Protein 9I63 (pdb70)

GO terms:
  GO:0097110 scaffold protein binding (F, IPI)
  GO:0010506 regulation of autophagy (P, TAS)
  GO:0002020 protease binding (F, IPI)
  GO:0005764 lysosome (C, IDA)
  GO:0005770 late endosome (C, IDA)
  GO:0007041 lysosomal transport (P, IDA)
  GO:0007041 lysosomal transport (P, IMP)
  GO:0005515 protein binding (F, IPI)
  GO:0010467 gene expression (P, IDA)
  GO:0010467 gene expression (P, IMP)
  GO:0035577 azurophil granule membrane (C, TAS)
  GO:0043202 lysosomal lumen (C, TAS)
  GO:0005576 extracellular region (C, TAS)
  GO:0005765 lysosomal membrane (C, TAS)
  GO:0005886 plasma membrane (C, TAS)
  GO:0005576 extracellular region (C, HDA)
  GO:0005543 phospholipid binding (F, IDA)
  GO:0005576 extracellular region (C, IDA)
  GO:0042803 protein homodimerization activity (F, IDA)
  GO:1905572 ganglioside GM1 transport to membrane (P, IDA)

Structure (mmCIF, N/CA/C/O backbone):
data_9I63
#
_entry.id   9I63
#
_cell.length_a   40.440
_cell.length_b   65.680
_cell.length_c   42.470
_cell.angle_alpha   90.000
_cell.angle_beta   114.498
_cell.angle_gamma   90.000
#
_symmetry.space_group_name_H-M   'P 1 21 1'
#
loop_
_entity.id
_entity.type
_entity.pdbx_description
1 polymer Prosaposin
2 non-polymer 'SULFATE ION'
3 water water
#
loop_
_atom_site.group_PDB
_atom_site.id
_atom_site.type_symbol
_atom_site.label_atom_id
_atom_site.label_alt_id
_atom_site.label_comp_id
_atom_site.label_asym_id
_atom_site.label_entity_id
_atom_site.label_seq_id
_atom_site.pdbx_PDB_ins_code
_atom_site.Cartn_x
_atom_site.Cartn_y
_atom_site.Cartn_z
_atom_site.occupancy
_atom_site.B_iso_or_equiv
_atom_site.auth_seq_id
_atom_site.auth_comp_id
_atom_site.auth_asym_id
_atom_site.auth_atom_id
_atom_site.pdbx_PDB_model_num
ATOM 1 N N . GLY A 1 2 ? 19.522 -5.495 -39.054 1.000 30.281 406 GLY A N 1
ATOM 2 C CA . GLY A 1 2 ? 18.770 -5.038 -37.860 1.000 27.208 406 GLY A CA 1
ATOM 3 C C . GLY A 1 2 ? 19.443 -5.403 -36.529 1.000 24.362 406 GLY A C 1
ATOM 4 O O . GLY A 1 2 ? 18.853 -5.187 -35.450 1.000 24.067 406 GLY A O 1
ATOM 5 N N . GLY A 1 3 ? 20.689 -5.928 -36.594 1.000 22.403 407 GLY A N 1
ATOM 6 C CA . GLY A 1 3 ? 21.356 -6.421 -35.418 1.000 18.657 407 GLY A CA 1
ATOM 7 C C . GLY A 1 3 ? 21.647 -5.314 -34.397 1.000 17.861 407 GLY A C 1
ATOM 8 O O . GLY A 1 3 ? 21.728 -5.611 -33.202 1.000 17.998 407 GLY A O 1
ATOM 9 N N . PHE A 1 4 ? 21.734 -4.057 -34.852 1.000 15.850 408 PHE A N 1
ATOM 10 C CA . PHE A 1 4 ? 22.050 -2.947 -33.975 1.000 15.098 408 PHE A CA 1
ATOM 11 C C . PHE A 1 4 ? 20.815 -2.141 -33.567 1.000 15.853 408 PHE A C 1
ATOM 12 O O . PHE A 1 4 ? 20.886 -1.118 -32.907 1.000 16.585 408 PHE A O 1
ATOM 20 N N . CYS A 1 5 ? 19.602 -2.590 -33.958 1.000 16.187 409 CYS A N 1
ATOM 21 C CA . CYS A 1 5 ? 18.442 -1.766 -33.661 1.000 17.807 409 CYS A CA 1
ATOM 22 C C . CYS A 1 5 ? 18.247 -1.391 -32.186 1.000 19.174 409 CYS A C 1
ATOM 23 O O . CYS A 1 5 ? 18.076 -0.220 -31.856 1.000 18.714 409 CYS A O 1
ATOM 26 N N . GLU A 1 6 ? 18.229 -2.379 -31.289 1.000 18.444 410 GLU A N 1
ATOM 27 C CA A GLU A 1 6 ? 17.949 -2.114 -29.894 0.500 17.684 410 GLU A CA 1
ATOM 28 C CA B GLU A 1 6 ? 17.956 -2.118 -29.891 0.500 17.530 410 GLU A CA 1
ATOM 29 C C . GLU A 1 6 ? 19.053 -1.262 -29.266 1.000 15.900 410 GLU A C 1
ATOM 30 O O . GLU A 1 6 ? 18.752 -0.352 -28.503 1.000 15.734 410 GLU A O 1
ATOM 41 N N . VAL A 1 7 ? 20.330 -1.594 -29.540 1.000 14.564 411 VAL A N 1
ATOM 42 C CA . VAL A 1 7 ? 21.391 -0.774 -28.982 1.000 13.996 411 VAL A CA 1
ATOM 43 C C . VAL A 1 7 ? 21.340 0.662 -29.518 1.000 13.413 411 VAL A C 1
ATOM 44 O O . VAL A 1 7 ? 21.623 1.620 -28.777 1.000 13.437 411 VAL A O 1
ATOM 48 N N . CYS A 1 8 ? 21.030 0.837 -30.799 1.000 13.246 412 CYS A N 1
ATOM 49 C CA . CYS A 1 8 ? 20.893 2.180 -31.341 1.000 13.509 412 CYS A CA 1
ATOM 50 C C . CYS A 1 8 ? 19.855 2.976 -30.542 1.000 13.428 412 CYS A C 1
ATOM 51 O O . CYS A 1 8 ? 20.055 4.111 -30.140 1.000 14.343 412 CYS A O 1
ATOM 54 N N . LYS A 1 9 ? 18.660 2.395 -30.343 1.000 14.423 413 LYS A N 1
ATOM 55 C CA . LYS A 1 9 ? 17.644 3.137 -29.625 1.000 14.734 413 LYS A CA 1
ATOM 56 C C . LYS A 1 9 ? 18.027 3.462 -28.179 1.000 14.275 413 LYS A C 1
ATOM 57 O O . LYS A 1 9 ? 17.708 4.535 -27.689 1.000 15.645 413 LYS A O 1
ATOM 63 N N . LYS A 1 10 ? 18.751 2.557 -27.506 1.000 13.977 414 LYS A N 1
ATOM 64 C CA . LYS A 1 10 ? 19.206 2.843 -26.156 1.000 13.969 414 LYS A CA 1
ATOM 65 C C . LYS A 1 10 ? 20.207 3.991 -26.162 1.000 13.139 414 LYS A C 1
ATOM 66 O O . LYS A 1 10 ? 20.159 4.881 -25.316 1.000 13.771 414 LYS A O 1
ATOM 72 N N . LEU A 1 11 ? 21.165 3.956 -27.081 1.000 12.840 415 LEU A N 1
ATOM 73 C CA . LEU A 1 11 ? 22.209 4.983 -27.094 1.000 13.123 415 LEU A CA 1
ATOM 74 C C . LEU A 1 11 ? 21.593 6.339 -27.477 1.000 13.433 415 LEU A C 1
ATOM 75 O O . LEU A 1 11 ? 21.882 7.364 -26.848 1.000 14.524 415 LEU A O 1
ATOM 80 N N . VAL A 1 12 ? 20.706 6.363 -28.498 1.000 13.313 416 VAL A N 1
ATOM 81 C CA . VAL A 1 12 ? 20.155 7.655 -28.890 1.000 14.130 416 VAL A CA 1
ATOM 82 C C . VAL A 1 12 ? 19.243 8.163 -27.778 1.000 13.899 416 VAL A C 1
ATOM 83 O O . VAL A 1 12 ? 19.166 9.374 -27.517 1.000 13.879 416 VAL A O 1
ATOM 87 N N . GLY A 1 13 ? 18.582 7.236 -27.073 1.000 14.593 417 GLY A N 1
ATOM 88 C CA . GLY A 1 13 ? 17.751 7.571 -25.917 1.000 14.959 417 GLY A CA 1
ATOM 89 C C . GLY A 1 13 ? 18.561 8.235 -24.798 1.000 14.870 417 GLY A C 1
ATOM 90 O O . GLY A 1 13 ? 18.141 9.227 -24.189 1.000 17.022 417 GLY A O 1
ATOM 91 N N . TYR A 1 14 ? 19.769 7.715 -24.594 1.000 14.360 418 TYR A N 1
ATOM 92 C CA . TYR A 1 14 ? 20.695 8.285 -23.628 1.000 15.106 418 TYR A CA 1
ATOM 93 C C . TYR A 1 14 ? 21.056 9.729 -24.022 1.000 15.579 418 TYR A C 1
ATOM 94 O O . TYR A 1 14 ? 20.991 10.634 -23.194 1.000 17.111 418 TYR A O 1
ATOM 103 N N . LEU A 1 15 ? 21.348 9.967 -25.297 1.000 15.643 419 LEU A N 1
ATOM 104 C CA . LEU A 1 15 ? 21.697 11.300 -25.760 1.000 16.260 419 LEU A CA 1
ATOM 105 C C . LEU A 1 15 ? 20.490 12.236 -25.678 1.000 15.527 419 LEU A C 1
ATOM 106 O O . LEU A 1 15 ? 20.613 13.373 -25.251 1.000 16.537 419 LEU A O 1
ATOM 111 N N . ASP A 1 16 ? 19.325 11.772 -26.132 1.000 16.591 420 ASP A N 1
ATOM 112 C CA . ASP A 1 16 ? 18.099 12.570 -26.088 1.000 17.343 420 ASP A CA 1
ATOM 113 C C . ASP A 1 16 ? 17.836 13.105 -24.677 1.000 17.074 420 ASP A C 1
ATOM 114 O O . ASP A 1 16 ? 17.501 14.274 -24.503 1.000 18.235 420 ASP A O 1
ATOM 119 N N . ARG A 1 17 ? 18.006 12.251 -23.665 1.000 17.236 421 ARG A N 1
ATOM 120 C CA . ARG A 1 17 ? 17.699 12.573 -22.286 1.000 18.554 421 ARG A CA 1
ATOM 121 C C . ARG A 1 17 ? 18.786 13.430 -21.641 1.000 18.726 421 ARG A C 1
ATOM 122 O O . ARG A 1 17 ? 18.476 14.300 -20.839 1.000 21.811 421 ARG A O 1
ATOM 130 N N . ASN A 1 18 ? 20.066 13.192 -21.961 1.000 19.543 422 ASN A N 1
ATOM 131 C CA . ASN A 1 18 ? 21.154 13.639 -21.097 1.000 19.862 422 ASN A CA 1
ATOM 132 C C . ASN A 1 18 ? 21.956 14.790 -21.694 1.000 20.961 422 ASN A C 1
ATOM 133 O O . ASN A 1 18 ? 22.706 15.422 -20.958 1.000 21.569 422 ASN A O 1
ATOM 138 N N . LEU A 1 19 ? 21.789 15.053 -22.998 1.000 20.509 423 LEU A N 1
ATOM 139 C CA . LEU A 1 19 ? 22.470 16.126 -23.689 1.000 23.181 423 LEU A CA 1
ATOM 140 C C . LEU A 1 19 ? 21.493 17.263 -23.968 1.000 25.495 423 LEU A C 1
ATOM 141 O O . LEU A 1 19 ? 20.337 17.044 -24.291 1.000 25.754 423 LEU A O 1
ATOM 146 N N . GLU A 1 20 ? 21.958 18.503 -23.808 1.000 31.107 424 GLU A N 1
ATOM 147 C CA . GLU A 1 20 ? 21.120 19.655 -24.140 1.000 32.542 424 GLU A CA 1
ATOM 148 C C . GLU A 1 20 ? 20.823 19.681 -25.640 1.000 32.713 424 GLU A C 1
ATOM 149 O O . GLU A 1 20 ? 21.644 19.249 -26.434 1.000 32.989 424 GLU A O 1
ATOM 155 N N . LYS A 1 21 ? 19.674 20.245 -26.032 1.000 37.348 425 LYS A N 1
ATOM 156 C CA . LYS A 1 21 ? 19.154 20.088 -27.391 1.000 37.914 425 LYS A CA 1
ATOM 157 C C . LYS A 1 21 ? 19.858 20.930 -28.476 1.000 38.584 425 LYS A C 1
ATOM 158 O O . LYS A 1 21 ? 19.735 20.621 -29.668 1.000 47.830 425 LYS A O 1
ATOM 160 N N . ASN A 1 22 ? 20.546 22.018 -28.138 1.000 33.372 426 ASN A N 1
ATOM 161 C CA . ASN A 1 22 ? 21.114 22.842 -29.212 1.000 36.574 426 ASN A CA 1
ATOM 162 C C . ASN A 1 22 ? 22.579 22.478 -29.433 1.000 29.352 426 ASN A C 1
ATOM 163 O O . ASN A 1 22 ? 23.395 23.322 -29.815 1.000 32.907 426 ASN A O 1
ATOM 165 N N . SER A 1 23 ? 22.922 21.214 -29.183 1.000 23.501 427 SER A N 1
ATOM 166 C CA . SER A 1 23 ? 24.326 20.875 -29.058 1.000 22.192 427 SER A CA 1
ATOM 167 C C . SER A 1 23 ? 25.007 20.925 -30.432 1.000 19.977 427 SER A C 1
ATOM 168 O O . SER A 1 23 ? 24.363 20.643 -31.449 1.000 19.604 427 SER A O 1
ATOM 171 N N . THR A 1 24 ? 26.316 21.278 -30.453 1.000 20.076 428 THR A N 1
ATOM 172 C CA . THR A 1 24 ? 27.081 21.303 -31.692 1.000 18.496 428 THR A CA 1
ATOM 173 C C . THR A 1 24 ? 27.438 19.878 -32.110 1.000 17.967 428 THR A C 1
ATOM 174 O O . THR A 1 24 ? 27.416 18.972 -31.274 1.000 17.864 428 THR A O 1
ATOM 178 N N . LYS A 1 25 ? 27.867 19.715 -33.380 1.000 19.099 429 LYS A N 1
ATOM 179 C CA . LYS A 1 25 ? 28.408 18.439 -33.846 1.000 18.450 429 LYS A CA 1
ATOM 180 C C . LYS A 1 25 ? 29.574 17.968 -32.960 1.000 17.037 429 LYS A C 1
ATOM 181 O O . LYS A 1 25 ? 29.621 16.792 -32.579 1.000 16.753 429 LYS A O 1
ATOM 187 N N . GLN A 1 26 ? 30.502 18.872 -32.594 1.000 18.256 430 GLN A N 1
ATOM 188 C CA . GLN A 1 26 ? 31.604 18.516 -31.723 1.000 19.255 430 GLN A CA 1
ATOM 189 C C . GLN A 1 26 ? 31.102 18.020 -30.363 1.000 17.344 430 GLN A C 1
ATOM 190 O O . GLN A 1 26 ? 31.602 17.001 -29.866 1.000 18.397 430 GLN A O 1
ATOM 196 N N . GLU A 1 27 ? 30.100 18.682 -29.778 1.000 16.270 431 GLU A N 1
ATOM 197 C CA . GLU A 1 27 ? 29.564 18.247 -28.494 1.000 16.518 431 GLU A CA 1
ATOM 198 C C . GLU A 1 27 ? 28.838 16.895 -28.587 1.000 14.756 431 GLU A C 1
ATOM 199 O O . GLU A 1 27 ? 28.919 16.035 -27.699 1.000 15.415 431 GLU A O 1
ATOM 205 N N . ILE A 1 28 ? 28.135 16.670 -29.696 1.000 14.311 432 ILE A N 1
ATOM 206 C CA . ILE A 1 28 ? 27.486 15.389 -29.935 1.000 14.850 432 ILE A CA 1
ATOM 207 C C . ILE A 1 28 ? 28.513 14.268 -30.088 1.000 13.984 432 ILE A C 1
ATOM 208 O O . ILE A 1 28 ? 28.346 13.170 -29.553 1.000 14.606 432 ILE A O 1
ATOM 213 N N . LEU A 1 29 ? 29.604 14.564 -30.792 1.000 14.218 433 LEU A N 1
ATOM 214 C CA . LEU A 1 29 ? 30.657 13.574 -30.996 1.000 14.110 433 LEU A CA 1
ATOM 215 C C . LEU A 1 29 ? 31.230 13.148 -29.642 1.000 14.230 433 LEU A C 1
ATOM 216 O O . LEU A 1 29 ? 31.349 11.967 -29.355 1.000 15.028 433 LEU A O 1
ATOM 221 N N . ALA A 1 30 ? 31.549 14.136 -28.796 1.000 14.387 434 ALA A N 1
ATOM 222 C CA . ALA A 1 30 ? 32.126 13.862 -27.486 1.000 15.274 434 ALA A CA 1
ATOM 223 C C . ALA A 1 30 ? 31.187 13.019 -26.636 1.000 15.198 434 ALA A C 1
ATOM 224 O O . ALA A 1 30 ? 31.598 12.068 -25.999 1.000 16.064 434 ALA A O 1
ATOM 226 N N . ALA A 1 31 ? 29.874 13.330 -26.718 1.000 14.879 435 ALA A N 1
ATOM 227 C CA . ALA A 1 31 ? 28.884 12.597 -25.955 1.000 15.135 435 ALA A CA 1
ATOM 228 C C . ALA A 1 31 ? 28.693 11.172 -26.484 1.000 14.738 435 ALA A C 1
ATOM 229 O O . ALA A 1 31 ? 28.538 10.233 -25.703 1.000 14.936 435 ALA A O 1
ATOM 231 N N A LEU A 1 32 ? 28.673 11.026 -27.814 0.500 14.988 436 LEU A N 1
ATOM 232 N N B LEU A 1 32 ? 28.713 11.030 -27.812 0.500 15.104 436 LEU A N 1
ATOM 233 C CA A LEU A 1 32 ? 28.568 9.723 -28.457 0.500 15.322 436 LEU A CA 1
ATOM 234 C CA B LEU A 1 32 ? 28.569 9.740 -28.469 0.500 15.629 436 LEU A CA 1
ATOM 235 C C A LEU A 1 32 ? 29.684 8.806 -27.968 0.500 15.252 436 LEU A C 1
ATOM 236 C C B LEU A 1 32 ? 29.691 8.801 -28.021 0.500 15.465 436 LEU A C 1
ATOM 237 O O A LEU A 1 32 ? 29.450 7.660 -27.629 0.500 15.852 436 LEU A O 1
ATOM 238 O O B LEU A 1 32 ? 29.464 7.651 -27.687 0.500 16.115 436 LEU A O 1
ATOM 247 N N . GLU A 1 33 ? 30.912 9.320 -27.961 1.000 15.303 437 GLU A N 1
ATOM 248 C CA . GLU A 1 33 ? 32.061 8.498 -27.606 1.000 15.946 437 GLU A CA 1
ATOM 249 C C . GLU A 1 33 ? 32.205 8.234 -26.109 1.000 16.054 437 GLU A C 1
ATOM 250 O O . GLU A 1 33 ? 33.057 7.448 -25.752 1.000 17.205 437 GLU A O 1
ATOM 256 N N . LYS A 1 34 ? 31.358 8.786 -25.246 1.000 16.087 438 LYS A N 1
ATOM 257 C CA . LYS A 1 34 ? 31.273 8.382 -23.855 1.000 17.149 438 LYS A CA 1
ATOM 258 C C . LYS A 1 34 ? 29.971 7.648 -23.520 1.000 16.172 438 LYS A C 1
ATOM 259 O O . LYS A 1 34 ? 29.848 7.077 -22.437 1.000 17.559 438 LYS A O 1
ATOM 265 N N . GLY A 1 35 ? 28.979 7.689 -24.428 1.000 14.952 439 GLY A N 1
ATOM 266 C CA . GLY A 1 35 ? 27.639 7.208 -24.119 1.000 14.675 439 GLY A CA 1
ATOM 267 C C . GLY A 1 35 ? 27.537 5.697 -23.842 1.000 14.779 439 GLY A C 1
ATOM 268 O O . GLY A 1 35 ? 26.731 5.272 -23.013 1.000 15.955 439 GLY A O 1
ATOM 269 N N . CYS A 1 36 ? 28.336 4.895 -24.542 1.000 14.787 440 CYS A N 1
ATOM 270 C CA . CYS A 1 36 ? 28.272 3.441 -24.432 1.000 14.816 440 CYS A CA 1
ATOM 271 C C . CYS A 1 36 ? 28.493 2.972 -22.996 1.000 15.122 440 CYS A C 1
ATOM 272 O O . CYS A 1 36 ? 27.888 1.997 -22.554 1.000 15.304 440 CYS A O 1
ATOM 275 N N . SER A 1 37 ? 29.278 3.729 -22.235 1.000 15.732 441 SER A N 1
ATOM 276 C CA . SER A 1 37 ? 29.655 3.341 -20.895 1.000 16.995 441 SER A CA 1
ATOM 277 C C . SER A 1 37 ? 28.461 3.450 -19.952 1.000 17.690 441 SER A C 1
ATOM 278 O O . SER A 1 37 ? 28.502 2.834 -18.893 1.000 22.169 441 SER A O 1
ATOM 281 N N . PHE A 1 38 ? 27.385 4.175 -20.353 1.000 15.815 442 PHE A N 1
ATOM 282 C CA . PHE A 1 38 ? 26.207 4.352 -19.516 1.000 17.386 442 PHE A CA 1
ATOM 283 C C . PHE A 1 38 ? 25.090 3.386 -19.874 1.000 17.302 442 PHE A C 1
ATOM 284 O O . PHE A 1 38 ? 24.020 3.420 -19.246 1.000 21.864 442 PHE A O 1
ATOM 292 N N . LEU A 1 39 ? 25.257 2.577 -20.924 1.000 16.335 443 LEU A N 1
ATOM 293 C CA . LEU A 1 39 ? 24.237 1.580 -21.231 1.000 16.110 443 LEU A CA 1
ATOM 294 C C . LEU A 1 39 ? 24.409 0.408 -20.263 1.000 16.422 443 LEU A C 1
ATOM 295 O O . LEU A 1 39 ? 25.472 0.220 -19.657 1.000 17.311 443 LEU A O 1
ATOM 300 N N . PRO A 1 40 ? 23.390 -0.464 -20.091 1.000 18.673 444 PRO A N 1
ATOM 301 C CA . PRO A 1 40 ? 23.596 -1.692 -19.327 1.000 19.778 444 PRO A CA 1
ATOM 302 C C . PRO A 1 40 ? 24.811 -2.456 -19.846 1.000 18.145 444 PRO A C 1
ATOM 303 O O . PRO A 1 40 ? 25.040 -2.522 -21.059 1.000 17.588 444 PRO A O 1
ATOM 307 N N . ASP A 1 41 ? 25.573 -3.043 -18.913 1.000 19.189 445 ASP A N 1
ATOM 308 C CA . ASP A 1 41 ? 26.803 -3.760 -19.218 1.000 20.891 445 ASP A CA 1
ATOM 309 C C . ASP A 1 41 ? 26.680 -4.724 -20.402 1.000 18.208 445 ASP A C 1
ATOM 310 O O . ASP A 1 41 ? 27.548 -4.719 -21.274 1.000 18.129 445 ASP A O 1
ATOM 315 N N . PRO A 1 42 ? 25.604 -5.537 -20.534 1.000 17.770 446 PRO A N 1
ATOM 316 C CA . PRO A 1 42 ? 25.500 -6.459 -21.662 1.000 17.389 446 PRO A CA 1
ATOM 317 C C . PRO A 1 42 ? 25.591 -5.830 -23.052 1.000 15.994 446 PRO A C 1
ATOM 318 O O . PRO A 1 42 ? 25.929 -6.523 -24.009 1.000 16.851 446 PRO A O 1
ATOM 322 N N . TYR A 1 43 ? 25.322 -4.522 -23.165 1.000 15.737 447 TYR A N 1
ATOM 323 C CA . TYR A 1 43 ? 25.379 -3.816 -24.434 1.000 15.537 447 TYR A CA 1
ATOM 324 C C . TYR A 1 43 ? 26.702 -3.101 -24.724 1.000 14.066 447 TYR A C 1
ATOM 325 O O . TYR A 1 43 ? 26.841 -2.548 -25.795 1.000 14.026 447 TYR A O 1
ATOM 334 N N . GLN A 1 44 ? 27.685 -3.083 -23.822 1.000 15.336 448 GLN A N 1
ATOM 335 C CA A GLN A 1 44 ? 28.802 -2.161 -23.948 0.600 15.869 448 GLN A CA 1
ATOM 336 C CA B GLN A 1 44 ? 28.835 -2.189 -23.924 0.400 16.220 448 GLN A CA 1
ATOM 337 C C . GLN A 1 44 ? 29.604 -2.363 -25.232 1.000 14.039 448 GLN A C 1
ATOM 338 O O . GLN A 1 44 ? 29.793 -1.425 -26.008 1.000 14.269 448 GLN A O 1
ATOM 349 N N . LYS A 1 45 ? 30.066 -3.588 -25.470 1.000 13.606 449 LYS A N 1
ATOM 350 C CA . LYS A 1 45 ? 30.871 -3.845 -26.637 1.000 13.693 449 LYS A CA 1
ATOM 351 C C . LYS A 1 45 ? 30.073 -3.701 -27.925 1.000 12.611 449 LYS A C 1
ATOM 352 O O . LYS A 1 45 ? 30.600 -3.213 -28.920 1.000 13.026 449 LYS A O 1
ATOM 358 N N . GLN A 1 46 ? 28.795 -4.127 -27.896 1.000 12.387 450 GLN A N 1
ATOM 359 C CA . GLN A 1 46 ? 27.950 -3.945 -29.065 1.000 12.592 450 GLN A CA 1
ATOM 360 C C . GLN A 1 46 ? 27.783 -2.461 -29.365 1.000 12.421 450 GLN A C 1
ATOM 361 O O . GLN A 1 46 ? 27.873 -2.065 -30.528 1.000 11.355 450 GLN A O 1
ATOM 367 N N . CYS A 1 47 ? 27.609 -1.658 -28.311 1.000 12.242 451 CYS A N 1
ATOM 368 C CA . CYS A 1 47 ? 27.434 -0.224 -28.460 1.000 12.625 451 CYS A CA 1
ATOM 369 C C . CYS A 1 47 ? 28.696 0.375 -29.080 1.000 12.953 451 CYS A C 1
ATOM 370 O O . CYS A 1 47 ? 28.683 1.174 -30.007 1.000 14.097 451 CYS A O 1
ATOM 373 N N . ASP A 1 48 ? 29.865 -0.048 -28.567 1.000 13.701 452 ASP A N 1
ATOM 374 C CA . ASP A 1 48 ? 31.094 0.453 -29.139 1.000 14.270 452 ASP A CA 1
ATOM 375 C C . ASP A 1 48 ? 31.196 0.183 -30.640 1.000 14.190 452 ASP A C 1
ATOM 376 O O . ASP A 1 48 ? 31.627 1.031 -31.406 1.000 14.505 452 ASP A O 1
ATOM 381 N N . GLN A 1 49 ? 30.851 -1.048 -31.038 1.000 12.906 453 GLN A N 1
ATOM 382 C CA . GLN A 1 49 ? 30.882 -1.466 -32.431 1.000 13.660 453 GLN A CA 1
ATOM 383 C C . GLN A 1 49 ? 29.927 -0.629 -33.271 1.000 12.901 453 GLN A C 1
ATOM 384 O O . GLN A 1 49 ? 30.270 -0.185 -34.378 1.000 13.268 453 GLN A O 1
ATOM 390 N N . PHE A 1 50 ? 28.706 -0.471 -32.737 1.000 12.798 454 PHE A N 1
ATOM 391 C CA . PHE A 1 50 ? 27.705 0.355 -33.409 1.000 12.476 454 PHE A CA 1
ATOM 392 C C . PHE A 1 50 ? 28.180 1.784 -33.669 1.000 12.840 454 PHE A C 1
ATOM 393 O O . PHE A 1 50 ? 28.093 2.292 -34.793 1.000 14.427 454 PHE A O 1
ATOM 401 N N . VAL A 1 51 ? 28.714 2.430 -32.629 1.000 13.481 455 VAL A N 1
ATOM 402 C CA . VAL A 1 51 ? 29.191 3.791 -32.766 1.000 13.664 455 VAL A CA 1
ATOM 403 C C . VAL A 1 51 ? 30.273 3.840 -33.835 1.000 13.594 455 VAL A C 1
ATOM 404 O O . VAL A 1 51 ? 30.281 4.754 -34.657 1.000 14.512 455 VAL A O 1
ATOM 408 N N . ALA A 1 52 ? 31.205 2.868 -33.797 1.000 14.107 456 ALA A N 1
ATOM 409 C CA . ALA A 1 52 ? 32.313 2.843 -34.744 1.000 15.565 456 ALA A CA 1
ATOM 410 C C . ALA A 1 52 ? 31.804 2.762 -36.173 1.000 15.161 456 ALA A C 1
ATOM 411 O O . ALA A 1 52 ? 32.309 3.463 -37.040 1.000 18.195 456 ALA A O 1
ATOM 413 N N . GLU A 1 53 ? 30.806 1.899 -36.390 1.000 14.618 457 GLU A N 1
ATOM 414 C CA A GLU A 1 53 ? 30.336 1.619 -37.738 0.700 15.523 457 GLU A CA 1
ATOM 415 C CA B GLU A 1 53 ? 30.299 1.604 -37.720 0.300 15.105 457 GLU A CA 1
ATOM 416 C C . GLU A 1 53 ? 29.423 2.743 -38.239 1.000 14.879 457 GLU A C 1
ATOM 417 O O . GLU A 1 53 ? 29.378 2.964 -39.446 1.000 18.332 457 GLU A O 1
ATOM 428 N N . TYR A 1 54 ? 28.679 3.419 -37.349 1.000 13.991 458 TYR A N 1
ATOM 429 C CA . TYR A 1 54 ? 27.674 4.396 -37.764 1.000 14.696 458 TYR A CA 1
ATOM 430 C C . TYR A 1 54 ? 28.044 5.827 -37.399 1.000 15.364 458 TYR A C 1
ATOM 431 O O . TYR A 1 54 ? 27.289 6.752 -37.630 1.000 16.432 458 TYR A O 1
ATOM 440 N N . GLU A 1 55 ? 29.274 6.099 -36.925 1.000 16.103 459 GLU A N 1
ATOM 441 C CA . GLU A 1 55 ? 29.485 7.382 -36.299 1.000 15.861 459 GLU A CA 1
ATOM 442 C C . GLU A 1 55 ? 29.277 8.553 -37.258 1.000 16.385 459 GLU A C 1
ATOM 443 O O . GLU A 1 55 ? 28.736 9.587 -36.852 1.000 17.298 459 GLU A O 1
ATOM 449 N N . PRO A 1 56 ? 29.772 8.532 -38.518 1.000 16.062 460 PRO A N 1
ATOM 450 C CA . PRO A 1 56 ? 29.552 9.668 -39.419 1.000 16.246 460 PRO A CA 1
ATOM 451 C C . PRO A 1 56 ? 28.076 10.011 -39.609 1.000 16.389 460 PRO A C 1
ATOM 452 O O . PRO A 1 56 ? 27.693 11.157 -39.419 1.000 17.558 460 PRO A O 1
ATOM 456 N N . VAL A 1 57 ? 27.275 8.983 -39.909 1.000 16.131 461 VAL A N 1
ATOM 457 C CA A VAL A 1 57 ? 25.854 9.217 -40.182 0.600 16.213 461 VAL A CA 1
ATOM 458 C CA B VAL A 1 57 ? 25.859 9.239 -40.188 0.400 15.831 461 VAL A CA 1
ATOM 459 C C . VAL A 1 57 ? 25.153 9.657 -38.895 1.000 15.676 461 VAL A C 1
ATOM 460 O O . VAL A 1 57 ? 24.202 10.482 -38.923 1.000 15.732 461 VAL A O 1
ATOM 467 N N . LEU A 1 58 ? 25.556 9.096 -37.746 1.000 15.768 462 LEU A N 1
ATOM 468 C CA . LEU A 1 58 ? 25.000 9.525 -36.472 1.000 15.940 462 LEU A CA 1
ATOM 469 C C . LEU A 1 58 ? 25.187 11.019 -36.217 1.000 16.653 462 LEU A C 1
ATOM 470 O O . LEU A 1 58 ? 24.270 11.726 -35.789 1.000 16.826 462 LEU A O 1
ATOM 475 N N . ILE A 1 59 ? 26.401 11.535 -36.425 1.000 17.282 463 ILE A N 1
ATOM 476 C CA A ILE A 1 59 ? 26.600 12.944 -36.152 0.500 17.894 463 ILE A CA 1
ATOM 477 C CA B ILE A 1 59 ? 26.631 12.947 -36.176 0.500 17.618 463 ILE A CA 1
ATOM 478 C C . ILE A 1 59 ? 25.711 13.795 -37.070 1.000 18.350 463 ILE A C 1
ATOM 479 O O . ILE A 1 59 ? 25.164 14.812 -36.636 1.000 20.444 463 ILE A O 1
ATOM 488 N N . GLU A 1 60 ? 25.638 13.413 -38.336 1.000 17.998 464 GLU A N 1
ATOM 489 C CA A GLU A 1 60 ? 24.908 14.223 -39.306 0.500 18.274 464 GLU A CA 1
ATOM 490 C CA B GLU A 1 60 ? 24.904 14.193 -39.319 0.500 18.117 464 GLU A CA 1
ATOM 491 C C . GLU A 1 60 ? 23.419 14.283 -38.943 1.000 18.735 464 GLU A C 1
ATOM 492 O O . GLU A 1 60 ? 22.790 15.314 -39.156 1.000 18.301 464 GLU A O 1
ATOM 503 N N . ILE A 1 61 ? 22.851 13.204 -38.391 1.000 19.194 465 ILE A N 1
ATOM 504 C CA A ILE A 1 61 ? 21.420 13.182 -38.104 0.500 18.419 465 ILE A CA 1
ATOM 505 C CA B ILE A 1 61 ? 21.413 13.181 -38.102 0.500 19.422 465 ILE A CA 1
ATOM 506 C C . ILE A 1 61 ? 21.118 13.763 -36.725 1.000 19.135 465 ILE A C 1
ATOM 507 O O . ILE A 1 61 ? 20.107 14.443 -36.504 1.000 20.732 465 ILE A O 1
ATOM 516 N N . LEU A 1 62 ? 22.004 13.469 -35.751 1.000 19.405 466 LEU A N 1
ATOM 517 C CA . LEU A 1 62 ? 21.711 13.824 -34.371 1.000 18.382 466 LEU A CA 1
ATOM 518 C C . LEU A 1 62 ? 21.702 15.336 -34.150 1.000 18.497 466 LEU A C 1
ATOM 519 O O . LEU A 1 62 ? 21.110 15.841 -33.190 1.000 19.762 466 LEU A O 1
ATOM 524 N N . VAL A 1 63 ? 22.438 16.053 -34.991 1.000 18.516 467 VAL A N 1
ATOM 525 C CA . VAL A 1 63 ? 22.496 17.498 -34.874 1.000 18.942 467 VAL A CA 1
ATOM 526 C C . VAL A 1 63 ? 21.127 18.064 -35.245 1.000 19.834 467 VAL A C 1
ATOM 527 O O . VAL A 1 63 ? 20.774 19.161 -34.819 1.000 20.406 467 VAL A O 1
ATOM 531 N N . GLU A 1 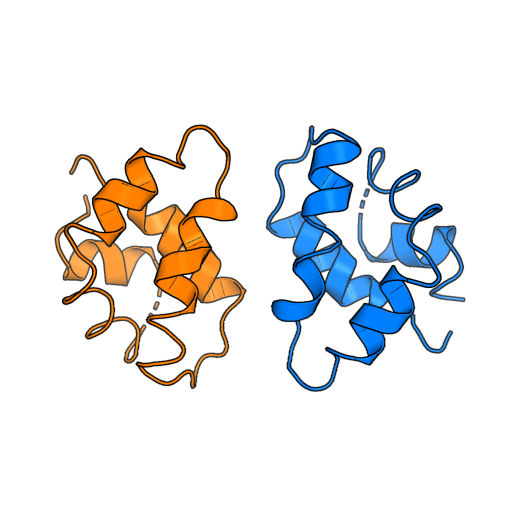64 ? 20.324 17.261 -35.958 1.000 21.034 468 GLU A N 1
ATOM 532 C CA . GLU A 1 64 ? 19.002 17.688 -36.414 1.000 21.724 468 GLU A CA 1
ATOM 533 C C . GLU A 1 64 ? 17.877 17.140 -35.528 1.000 20.722 468 GLU A C 1
ATOM 534 O O . GLU A 1 64 ? 16.867 17.813 -35.328 1.000 20.657 468 GLU A O 1
ATOM 540 N N . VAL A 1 65 ? 18.025 15.906 -35.051 1.000 20.541 469 VAL A N 1
ATOM 541 C CA . VAL A 1 65 ? 16.971 15.225 -34.329 1.000 19.389 469 VAL A CA 1
ATOM 542 C C . VAL A 1 65 ? 17.558 14.122 -33.463 1.000 17.285 469 VAL A C 1
ATOM 543 O O . VAL A 1 65 ? 18.484 13.451 -33.897 1.000 17.770 469 VAL A O 1
ATOM 555 N N . ASP A 1 67 ? 15.251 11.931 -31.679 1.000 16.621 471 ASP A N 1
ATOM 556 C CA . ASP A 1 67 ? 14.248 10.919 -31.436 1.000 16.873 471 ASP A CA 1
ATOM 557 C C . ASP A 1 67 ? 14.797 9.519 -31.718 1.000 17.681 471 ASP A C 1
ATOM 558 O O . ASP A 1 67 ? 15.203 9.242 -32.840 1.000 17.249 471 ASP A O 1
ATOM 563 N N . PRO A 1 68 ? 14.848 8.604 -30.723 1.000 17.729 472 PRO A N 1
ATOM 564 C CA . PRO A 1 68 ? 15.509 7.317 -30.931 1.000 16.988 472 PRO A CA 1
ATOM 565 C C . PRO A 1 68 ? 14.945 6.484 -32.070 1.000 16.203 472 PRO A C 1
ATOM 566 O O . PRO A 1 68 ? 15.680 6.055 -32.950 1.000 16.060 472 PRO A O 1
ATOM 570 N N . SER A 1 69 ? 13.618 6.331 -32.099 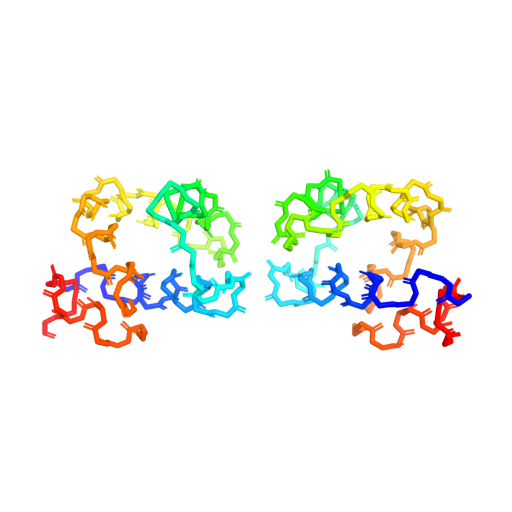1.000 17.028 473 SER A N 1
ATOM 571 C CA . SER A 1 69 ? 12.987 5.530 -33.147 1.000 18.086 473 SER A CA 1
ATOM 572 C C . SER A 1 69 ? 13.309 6.062 -34.536 1.000 18.853 473 SER A C 1
ATOM 573 O O . SER A 1 69 ? 13.612 5.289 -35.446 1.000 18.547 473 SER A O 1
ATOM 576 N N . PHE A 1 70 ? 13.179 7.372 -34.726 1.000 18.216 474 PHE A N 1
ATOM 577 C CA . PHE A 1 70 ? 13.381 7.971 -36.022 1.000 16.971 474 PHE A CA 1
ATOM 578 C C . PHE A 1 70 ? 14.844 7.878 -36.442 1.000 15.300 474 PHE A C 1
ATOM 579 O O . PHE A 1 70 ? 15.164 7.532 -37.560 1.000 15.118 474 PHE A O 1
ATOM 587 N N . VAL A 1 71 ? 15.728 8.244 -35.510 1.000 16.147 475 VAL A N 1
ATOM 588 C CA . VAL A 1 71 ? 17.142 8.235 -35.874 1.000 17.494 475 VAL A CA 1
ATOM 589 C C . VAL A 1 71 ? 17.592 6.837 -36.307 1.000 19.514 475 VAL A C 1
ATOM 590 O O . VAL A 1 71 ? 18.228 6.675 -37.343 1.000 19.459 475 VAL A O 1
ATOM 594 N N . CYS A 1 72 ? 17.215 5.833 -35.516 1.000 19.076 476 CYS A N 1
ATOM 595 C CA . CYS A 1 72 ? 17.640 4.462 -35.756 1.000 18.084 476 CYS A CA 1
ATOM 596 C C . CYS A 1 72 ? 17.080 3.918 -37.072 1.000 16.293 476 CYS A C 1
ATOM 597 O O . CYS A 1 72 ? 17.721 3.216 -37.842 1.000 16.566 476 CYS A O 1
ATOM 600 N N . LEU A 1 73 ? 15.841 4.350 -37.382 1.000 16.385 477 LEU A N 1
ATOM 601 C CA . LEU A 1 73 ? 15.276 4.000 -38.667 1.000 18.586 477 LEU A CA 1
ATOM 602 C C . LEU A 1 73 ? 15.998 4.684 -39.815 1.000 21.415 477 LEU A C 1
ATOM 603 O O . LEU A 1 73 ? 16.357 4.060 -40.790 1.000 23.511 477 LEU A O 1
ATOM 608 N N . LYS A 1 74 ? 16.193 5.977 -39.709 1.000 20.871 478 LYS A N 1
ATOM 609 C CA . LYS A 1 74 ? 16.716 6.730 -40.823 1.000 20.363 478 LYS A CA 1
ATOM 610 C C . LYS A 1 74 ? 18.143 6.296 -41.169 1.000 17.764 478 LYS A C 1
ATOM 611 O O . LYS A 1 74 ? 18.512 6.243 -42.340 1.000 18.726 478 LYS A O 1
ATOM 617 N N . ILE A 1 75 ? 18.946 5.942 -40.159 1.000 17.512 479 ILE A N 1
ATOM 618 C CA . ILE A 1 75 ? 20.329 5.582 -40.470 1.000 16.387 479 ILE A CA 1
ATOM 619 C C . ILE A 1 75 ? 20.430 4.135 -40.936 1.000 16.397 479 ILE A C 1
ATOM 620 O O . ILE A 1 75 ? 21.530 3.673 -41.315 1.000 17.252 479 ILE A O 1
ATOM 625 N N . GLY A 1 76 ? 19.334 3.374 -40.826 1.000 16.178 480 GLY A N 1
ATOM 626 C CA . GLY A 1 76 ? 19.363 1.999 -41.314 1.000 17.251 480 GLY A CA 1
ATOM 627 C C . GLY A 1 76 ? 19.599 0.935 -40.243 1.000 16.652 480 GLY A C 1
ATOM 628 O O . GLY A 1 76 ? 19.684 -0.251 -40.593 1.000 19.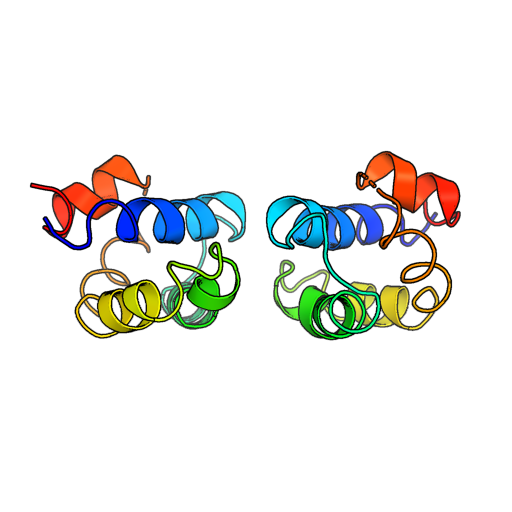705 480 GLY A O 1
ATOM 629 N N . ALA A 1 77 ? 19.708 1.336 -38.964 1.000 16.422 481 ALA A N 1
ATOM 630 C CA . ALA A 1 77 ? 19.987 0.410 -37.871 1.000 16.952 481 ALA A CA 1
ATOM 631 C C . ALA A 1 77 ? 18.741 -0.403 -37.519 1.000 18.238 481 ALA A C 1
ATOM 632 O O . ALA A 1 77 ? 18.855 -1.507 -37.033 1.000 18.859 481 ALA A O 1
ATOM 634 N N . CYS A 1 78 ? 17.562 0.177 -37.735 1.000 20.481 482 CYS A N 1
ATOM 635 C CA . CYS A 1 78 ? 16.279 -0.483 -37.499 1.000 24.262 482 CYS A CA 1
ATOM 636 C C . CYS A 1 78 ? 15.624 -0.611 -38.858 1.000 28.336 482 CYS A C 1
ATOM 637 O O . CYS A 1 78 ? 15.447 0.414 -39.506 1.000 36.427 482 CYS A O 1
ATOM 640 N N . PRO A 1 79 ? 15.469 -1.833 -39.411 1.000 34.882 483 PRO A N 1
ATOM 641 C CA . PRO A 1 79 ? 14.686 -2.053 -40.624 1.000 37.473 483 PRO A CA 1
ATOM 642 C C . PRO A 1 79 ? 13.374 -2.799 -40.391 1.000 38.946 483 PRO A C 1
ATOM 643 O O . PRO A 1 79 ? 13.067 -2.967 -39.180 1.000 36.253 483 PRO A O 1
ATOM 647 N N . GLY B 1 2 ? 22.351 26.498 0.861 1.000 30.710 406 GLY B N 1
ATOM 648 C CA . GLY B 1 2 ? 21.404 26.367 -0.274 1.000 29.235 406 GLY B CA 1
ATOM 649 C C . GLY B 1 2 ? 22.059 26.483 -1.657 1.000 24.451 406 GLY B C 1
ATOM 650 O O . GLY B 1 2 ? 21.418 26.150 -2.674 1.000 21.779 406 GLY B O 1
ATOM 651 N N . GLY B 1 3 ? 23.314 26.989 -1.703 1.000 21.486 407 GLY B N 1
ATOM 652 C CA . GLY B 1 3 ? 23.945 27.384 -2.942 1.000 18.111 407 GLY B CA 1
ATOM 653 C C . GLY B 1 3 ? 24.217 26.225 -3.892 1.000 15.021 407 GLY B C 1
ATOM 654 O O . GLY B 1 3 ? 24.326 26.444 -5.099 1.000 15.432 407 GLY B O 1
ATOM 655 N N . PHE B 1 4 ? 24.340 25.006 -3.361 1.000 14.107 408 PHE B N 1
ATOM 656 C CA . PHE B 1 4 ? 24.587 23.852 -4.196 1.000 14.079 408 PHE B CA 1
ATOM 657 C C . PHE B 1 4 ? 23.329 23.014 -4.466 1.000 13.806 408 PHE B C 1
ATOM 658 O O . PHE B 1 4 ? 23.461 21.936 -5.025 1.000 13.271 408 PHE B O 1
ATOM 666 N N . CYS B 1 5 ? 22.138 23.503 -4.118 1.000 16.880 409 CYS B N 1
ATOM 667 C CA . CYS B 1 5 ? 20.934 22.672 -4.230 1.000 17.767 409 CYS B CA 1
ATOM 668 C C . CYS B 1 5 ? 20.671 22.218 -5.668 1.000 17.855 409 CYS B C 1
ATOM 669 O O . CYS B 1 5 ? 20.445 21.034 -5.896 1.000 17.457 409 CYS B O 1
ATOM 672 N N . GLU B 1 6 ? 20.728 23.152 -6.629 1.000 16.737 410 GLU B N 1
ATOM 673 C CA A GLU B 1 6 ? 20.436 22.870 -8.035 0.700 17.057 410 GLU B CA 1
ATOM 674 C CA B GLU B 1 6 ? 20.403 22.823 -8.015 0.300 16.902 410 GLU B CA 1
ATOM 675 C C . GLU B 1 6 ? 21.474 21.940 -8.659 1.000 16.051 410 GLU B C 1
ATOM 676 O O . GLU B 1 6 ? 21.172 21.010 -9.412 1.000 15.941 410 GLU B O 1
ATOM 687 N N . VAL B 1 7 ? 22.765 22.204 -8.366 1.000 15.121 411 VAL B N 1
ATOM 688 C CA . VAL B 1 7 ? 23.762 21.371 -8.993 1.000 15.468 411 VAL B CA 1
ATOM 689 C C . VAL B 1 7 ? 23.737 19.977 -8.373 1.000 16.670 411 VAL B C 1
ATOM 690 O O . VAL B 1 7 ? 23.976 19.003 -9.061 1.000 15.998 411 VAL B O 1
ATOM 694 N N . CYS B 1 8 ? 23.452 19.897 -7.077 1.000 16.728 412 CYS B N 1
ATOM 695 C CA . CYS B 1 8 ? 23.311 18.616 -6.424 1.000 15.697 412 CYS B CA 1
ATOM 696 C C . CYS B 1 8 ? 22.238 17.788 -7.132 1.000 14.954 412 CYS B C 1
ATOM 697 O O . CYS B 1 8 ? 22.436 16.637 -7.416 1.000 14.070 412 CYS B O 1
ATOM 700 N N . LYS B 1 9 ? 21.082 18.420 -7.384 1.000 14.888 413 LYS B N 1
ATOM 701 C CA . LYS B 1 9 ? 20.040 17.594 -7.985 1.000 15.983 413 LYS B CA 1
ATOM 702 C C . LYS B 1 9 ? 20.394 17.201 -9.415 1.000 15.549 413 LYS B C 1
ATOM 703 O O . LYS B 1 9 ? 20.057 16.092 -9.843 1.000 14.228 413 LYS B O 1
ATOM 709 N N . LYS B 1 10 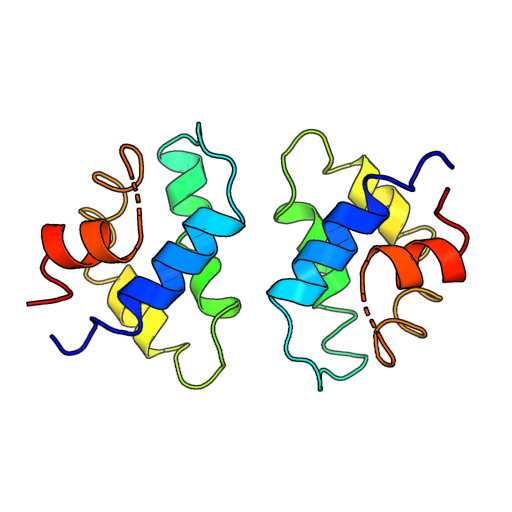? 21.087 18.071 -10.164 1.000 15.514 414 LYS B N 1
ATOM 710 C CA . LYS B 1 10 ? 21.506 17.722 -11.524 1.000 15.900 414 LYS B CA 1
ATOM 711 C C . LYS B 1 10 ? 22.483 16.551 -11.526 1.000 14.382 414 LYS B C 1
ATOM 712 O O . LYS B 1 10 ? 22.375 15.634 -12.319 1.000 15.420 414 LYS B O 1
ATOM 718 N N . LEU B 1 11 ? 23.515 16.648 -10.654 1.000 13.053 415 LEU B N 1
ATOM 719 C CA . LEU B 1 11 ? 24.528 15.603 -10.574 1.000 13.837 415 LEU B CA 1
ATOM 720 C C . LEU B 1 11 ? 23.940 14.260 -10.126 1.000 13.615 415 LEU B C 1
ATOM 721 O O . LEU B 1 11 ? 24.153 13.234 -10.781 1.000 14.387 415 LEU B O 1
ATOM 726 N N . VAL B 1 12 ? 23.192 14.276 -9.018 1.000 12.665 416 VAL B N 1
ATOM 727 C CA . VAL B 1 12 ? 22.600 13.068 -8.469 1.000 12.490 416 VAL B CA 1
ATOM 728 C C . VAL B 1 12 ? 21.585 12.499 -9.455 1.000 11.755 416 VAL B C 1
ATOM 729 O O . VAL B 1 12 ? 21.541 11.282 -9.652 1.000 12.631 416 VAL B O 1
ATOM 733 N N . GLY B 1 13 ? 20.847 13.363 -10.154 1.000 12.878 417 GLY B N 1
ATOM 734 C CA . GLY B 1 13 ? 19.933 12.919 -11.205 1.000 13.977 417 GLY B CA 1
ATOM 73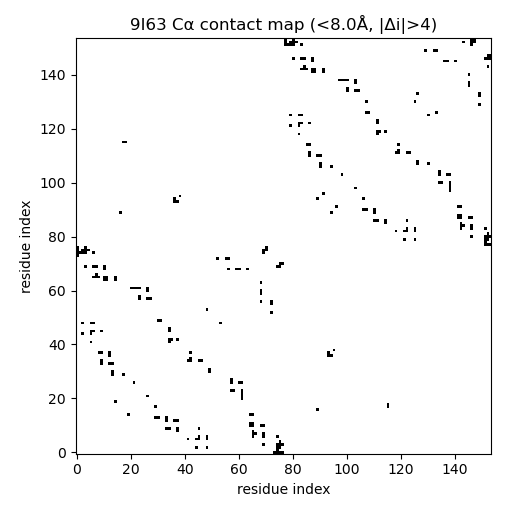5 C C . GLY B 1 13 ? 20.627 12.177 -12.348 1.000 14.463 417 GLY B C 1
ATOM 736 O O . GLY B 1 13 ? 20.172 11.118 -12.793 1.000 15.854 417 GLY B O 1
ATOM 737 N N . TYR B 1 14 ? 21.809 12.660 -12.746 1.000 14.927 418 TYR B N 1
ATOM 738 C CA . TYR B 1 14 ? 22.627 12.009 -13.755 1.000 15.076 418 TYR B CA 1
ATOM 739 C C . TYR B 1 14 ? 22.980 10.594 -13.293 1.000 14.549 418 TYR B C 1
ATOM 740 O O . TYR B 1 14 ? 22.850 9.629 -14.050 1.000 15.535 418 TYR B O 1
ATOM 749 N N . LEU B 1 15 ? 23.414 10.464 -12.050 1.000 14.326 419 LEU B N 1
ATOM 750 C CA . LEU B 1 15 ? 23.756 9.159 -11.507 1.000 14.689 419 LEU B CA 1
ATOM 751 C C . LEU B 1 15 ? 22.509 8.274 -11.371 1.000 14.247 419 LEU B C 1
ATOM 752 O O . LEU B 1 15 ? 22.544 7.076 -11.644 1.000 15.687 419 LEU B O 1
ATOM 757 N N . ASP B 1 16 ? 21.411 8.849 -10.882 1.000 15.304 420 ASP B N 1
ATOM 758 C CA . ASP B 1 16 ? 20.167 8.110 -10.734 1.000 16.019 420 ASP B CA 1
ATOM 759 C C . ASP B 1 16 ? 19.744 7.460 -12.056 1.000 16.097 420 ASP B C 1
ATOM 760 O O . ASP B 1 16 ? 19.350 6.288 -12.074 1.000 15.538 420 ASP B O 1
ATOM 765 N N . ARG B 1 17 ? 19.824 8.223 -13.155 1.000 15.639 421 ARG B N 1
ATOM 766 C CA . ARG B 1 17 ? 19.410 7.760 -14.468 1.000 16.930 421 ARG B CA 1
ATOM 767 C C . ARG B 1 17 ? 20.391 6.775 -15.094 1.000 16.907 421 ARG B C 1
ATOM 768 O O . ARG B 1 17 ? 19.931 5.855 -15.774 1.000 19.997 421 ARG B O 1
ATOM 776 N N . ASN B 1 18 ? 21.704 6.943 -14.840 1.000 16.714 422 ASN B N 1
ATOM 777 C CA . ASN B 1 18 ? 22.734 6.351 -15.679 1.000 18.045 422 ASN B CA 1
ATOM 778 C C . ASN B 1 18 ? 23.632 5.371 -14.938 1.000 20.534 422 ASN B C 1
ATOM 779 O O . ASN B 1 18 ? 24.488 4.738 -15.584 1.000 25.223 422 ASN B O 1
ATOM 784 N N . LEU B 1 19 ? 23.483 5.269 -13.611 1.000 20.262 423 LEU B N 1
ATOM 785 C CA . LEU B 1 19 ? 24.260 4.308 -12.848 1.000 22.638 423 LEU B CA 1
ATOM 786 C C . LEU B 1 19 ? 23.370 3.154 -12.375 1.000 24.937 423 LEU B C 1
ATOM 787 O O . LEU B 1 19 ? 22.279 3.370 -11.864 1.000 27.646 423 LEU B O 1
ATOM 792 N N . GLU B 1 20 ? 23.884 1.912 -12.477 1.000 29.153 424 GLU B N 1
ATOM 793 C CA . GLU B 1 20 ? 23.180 0.729 -11.994 1.000 32.832 424 GLU B CA 1
ATOM 794 C C . GLU B 1 20 ? 22.926 0.833 -10.487 1.000 34.662 424 GLU B C 1
ATOM 795 O O . GLU B 1 20 ? 23.805 1.259 -9.724 1.000 31.080 424 GLU B O 1
ATOM 801 N N . LYS B 1 21 ? 21.707 0.420 -10.085 1.000 35.933 425 LYS B N 1
ATOM 802 C CA . LYS B 1 21 ? 21.182 0.563 -8.730 1.000 38.426 425 LYS B CA 1
ATOM 803 C C . LYS B 1 21 ? 22.056 -0.161 -7.710 1.000 39.531 425 LYS B C 1
ATOM 804 O O . LYS B 1 21 ? 22.085 0.210 -6.537 1.000 48.252 425 LYS B O 1
ATOM 806 N N . ASN B 1 22 ? 22.749 -1.205 -8.154 1.000 34.195 426 ASN B N 1
ATOM 807 C CA . ASN B 1 22 ? 23.450 -2.075 -7.223 1.000 37.902 426 ASN B CA 1
ATOM 808 C C . ASN B 1 22 ? 24.937 -1.741 -7.187 1.000 34.141 426 ASN B C 1
ATOM 809 O O . ASN B 1 22 ? 25.727 -2.574 -6.760 1.000 36.796 426 ASN B O 1
ATOM 814 N N . SER B 1 23 ? 25.308 -0.531 -7.625 1.000 31.065 427 SER B N 1
ATOM 815 C CA . SER B 1 23 ? 26.700 -0.128 -7.722 1.000 28.212 427 SER B CA 1
ATOM 816 C C . SER B 1 23 ? 27.360 -0.159 -6.342 1.000 27.446 427 SER B C 1
ATOM 817 O O . SER B 1 23 ? 26.712 0.123 -5.322 1.000 27.568 427 SER B O 1
ATOM 820 N N . THR B 1 24 ? 28.661 -0.472 -6.337 1.000 23.821 428 THR B N 1
ATOM 821 C CA . THR B 1 24 ? 29.468 -0.508 -5.114 1.000 23.841 428 THR B CA 1
ATOM 822 C C . THR B 1 24 ? 29.868 0.921 -4.760 1.000 21.971 428 THR B C 1
ATOM 823 O O . THR B 1 24 ? 29.803 1.801 -5.600 1.000 22.134 428 THR B O 1
ATOM 827 N N . LYS B 1 25 ? 30.418 1.128 -3.554 1.000 21.200 429 LYS B N 1
ATOM 828 C CA . LYS B 1 25 ? 30.953 2.436 -3.218 1.000 19.634 429 LYS B CA 1
ATOM 829 C C . LYS B 1 25 ? 32.105 2.834 -4.153 1.000 19.533 429 LYS B C 1
ATOM 830 O O . LYS B 1 25 ? 32.196 4.006 -4.536 1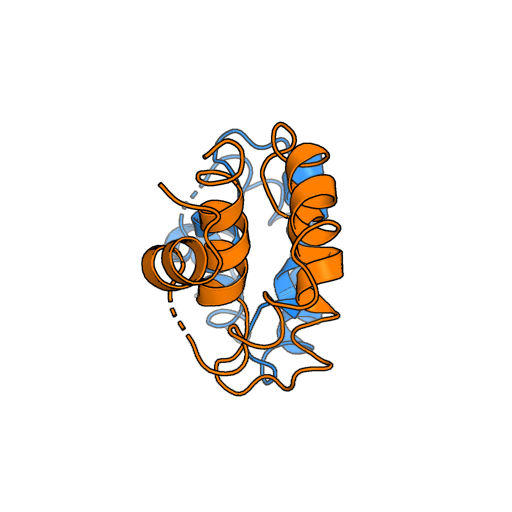.000 18.470 429 LYS B O 1
ATOM 836 N N . GLN B 1 26 ? 32.974 1.865 -4.531 1.000 18.431 430 GLN B N 1
ATOM 837 C CA . GLN B 1 26 ? 34.059 2.165 -5.466 1.000 19.757 430 GLN B CA 1
ATOM 838 C C . GLN B 1 26 ? 33.509 2.646 -6.809 1.000 18.315 430 GLN B C 1
ATOM 839 O O . GLN B 1 26 ? 33.998 3.641 -7.350 1.000 17.803 430 GLN B O 1
ATOM 845 N N . GLU B 1 27 ? 32.450 2.000 -7.310 1.000 17.022 431 GLU B N 1
ATOM 846 C CA . GLU B 1 27 ? 31.832 2.386 -8.581 1.000 17.797 431 GLU B CA 1
ATOM 847 C C . GLU B 1 27 ? 31.172 3.755 -8.445 1.000 15.946 431 GLU B C 1
ATOM 848 O O . GLU B 1 27 ? 31.255 4.584 -9.357 1.000 15.407 431 GLU B O 1
ATOM 854 N N . ILE B 1 28 ? 30.522 3.995 -7.303 1.000 15.373 432 ILE B N 1
ATOM 855 C CA . ILE B 1 28 ? 29.888 5.284 -7.080 1.000 15.685 432 ILE B CA 1
ATOM 856 C C . ILE B 1 28 ? 30.938 6.397 -7.023 1.000 14.293 432 ILE B C 1
ATOM 857 O O . ILE B 1 28 ? 30.769 7.447 -7.625 1.000 13.991 432 ILE B O 1
ATOM 862 N N . LEU B 1 29 ? 32.050 6.161 -6.314 1.000 15.664 433 LEU B N 1
ATOM 863 C CA A LEU B 1 29 ? 33.096 7.166 -6.256 0.700 16.270 433 LEU B CA 1
ATOM 864 C CA B LEU B 1 29 ? 33.108 7.160 -6.252 0.300 16.223 433 LEU B CA 1
ATOM 865 C C . LEU B 1 29 ? 33.602 7.496 -7.659 1.000 17.175 433 LEU B C 1
ATOM 866 O O . LEU B 1 29 ? 33.738 8.658 -8.013 1.000 16.566 433 LEU B O 1
ATOM 875 N N . ALA B 1 30 ? 33.884 6.478 -8.469 1.000 16.971 434 ALA B N 1
ATOM 876 C CA . ALA B 1 30 ? 34.385 6.701 -9.816 1.000 17.266 434 ALA B CA 1
ATOM 877 C C . ALA B 1 30 ? 33.396 7.532 -10.640 1.000 16.319 434 ALA B C 1
ATOM 878 O O . ALA B 1 30 ? 33.754 8.465 -11.340 1.000 16.676 434 ALA B O 1
ATOM 880 N N . ALA B 1 31 ? 32.110 7.226 -10.486 1.000 15.598 435 ALA B N 1
ATOM 881 C CA . ALA B 1 31 ? 31.096 7.921 -11.247 1.000 14.981 435 ALA B CA 1
ATOM 882 C C . ALA B 1 31 ? 30.931 9.360 -10.784 1.000 14.396 435 ALA B C 1
ATOM 883 O O . ALA B 1 31 ? 30.768 10.257 -11.610 1.000 13.680 435 ALA B O 1
ATOM 885 N N . LEU B 1 32 ? 30.958 9.573 -9.463 1.000 14.628 436 LEU B N 1
ATOM 886 C CA . LEU B 1 32 ? 30.936 10.905 -8.903 1.000 15.655 436 LEU B CA 1
ATOM 887 C C . LEU B 1 32 ? 32.043 11.770 -9.495 1.000 15.576 436 LEU B C 1
ATOM 888 O O . LEU B 1 32 ? 31.798 12.952 -9.775 1.000 15.655 436 LEU B O 1
ATOM 893 N N . GLU B 1 33 ? 33.267 11.218 -9.558 1.000 15.217 437 GLU B N 1
ATOM 894 C CA . GLU B 1 33 ? 34.427 11.987 -9.984 1.000 16.607 437 GLU B CA 1
ATOM 895 C C . GLU B 1 33 ? 34.483 12.173 -11.501 1.000 15.903 437 GLU B C 1
ATOM 896 O O . GLU B 1 33 ? 35.349 12.890 -11.995 1.000 16.993 437 GLU B O 1
ATOM 902 N N . LYS B 1 34 ? 33.589 11.533 -12.271 1.000 15.242 438 LYS B N 1
ATOM 903 C CA . LYS B 1 34 ? 33.480 11.824 -13.692 1.000 15.742 438 LYS B CA 1
ATOM 904 C C . LYS B 1 34 ? 32.170 12.558 -14.000 1.000 14.768 438 LYS B C 1
ATOM 905 O O . LYS B 1 34 ? 31.995 13.113 -15.095 1.000 15.882 438 LYS B O 1
ATOM 911 N N . GLY B 1 35 ? 31.248 12.586 -13.035 1.000 14.412 439 GLY B N 1
ATOM 912 C CA . GLY B 1 35 ? 29.872 12.997 -13.332 1.000 14.203 439 GLY B CA 1
ATOM 913 C C . GLY B 1 35 ? 29.726 14.480 -13.693 1.000 13.939 439 GLY B C 1
ATOM 914 O O . GLY B 1 35 ? 28.953 14.886 -14.569 1.000 13.913 439 GLY B O 1
ATOM 915 N N . CYS B 1 36 ? 30.552 15.335 -13.076 1.000 13.831 440 CYS B N 1
ATOM 916 C CA . CYS B 1 36 ? 30.463 16.755 -13.368 1.000 14.560 440 CYS B CA 1
ATOM 917 C C . CYS B 1 36 ? 30.678 17.082 -14.861 1.000 14.288 440 CYS B C 1
ATOM 918 O O . CYS B 1 36 ? 30.093 18.044 -15.368 1.000 14.981 440 CYS B O 1
ATOM 921 N N . SER B 1 37 ? 31.546 16.321 -15.543 1.000 14.545 441 SER B N 1
ATOM 922 C CA . SER B 1 37 ? 31.909 16.533 -16.933 1.000 16.462 441 SER B CA 1
ATOM 923 C C . SER B 1 37 ? 30.716 16.297 -17.863 1.000 17.068 441 SER B C 1
ATOM 924 O O . SER B 1 37 ? 30.784 16.700 -19.016 1.000 21.045 441 SER B O 1
ATOM 927 N N . PHE B 1 38 ? 29.632 15.666 -17.367 1.000 16.404 442 PHE B N 1
ATOM 928 C CA . PHE B 1 38 ? 28.487 15.315 -18.221 1.000 15.822 442 PHE B CA 1
ATOM 929 C C . PHE B 1 38 ? 27.351 16.327 -18.067 1.000 15.998 442 PHE B C 1
ATOM 930 O O . PHE B 1 38 ? 26.363 16.278 -18.807 1.000 17.496 442 PHE B O 1
ATOM 938 N N . LEU B 1 39 ? 27.440 17.183 -17.046 1.000 15.501 443 LEU B N 1
ATOM 939 C CA . LEU B 1 39 ? 26.529 18.290 -16.825 1.000 15.529 443 LEU B CA 1
ATOM 940 C C . LEU B 1 39 ? 26.741 19.379 -17.877 1.000 15.085 443 LEU B C 1
ATOM 941 O O . LEU B 1 39 ? 27.810 19.510 -18.501 1.000 14.213 443 LEU B O 1
ATOM 946 N N . PRO B 1 40 ? 25.743 20.270 -18.081 1.000 15.659 444 PRO B N 1
ATOM 947 C CA . PRO B 1 40 ? 25.965 21.403 -18.968 1.000 15.889 444 PRO B CA 1
ATOM 948 C C . PRO B 1 40 ? 27.165 22.234 -18.500 1.000 15.447 444 PRO B C 1
ATOM 949 O O . PRO B 1 40 ? 27.361 22.349 -17.302 1.000 15.253 444 PRO B O 1
ATOM 953 N N . ASP B 1 41 ? 27.924 22.821 -19.439 1.000 18.209 445 ASP B N 1
ATOM 954 C CA . ASP B 1 41 ? 29.169 23.513 -19.167 1.000 18.520 445 ASP B CA 1
ATOM 955 C C . ASP B 1 41 ? 29.000 24.527 -18.040 1.000 16.954 445 ASP B C 1
ATOM 956 O O . ASP B 1 41 ? 29.793 24.529 -17.116 1.000 16.382 445 ASP B O 1
ATOM 961 N N . PRO B 1 42 ? 27.942 25.369 -17.996 1.000 16.302 446 PRO B N 1
ATOM 962 C CA . PRO B 1 42 ? 27.823 26.341 -16.914 1.000 17.364 446 PRO B CA 1
ATOM 963 C C . PRO B 1 42 ? 27.894 25.794 -15.489 1.000 15.298 446 PRO B C 1
ATOM 964 O O . PRO B 1 42 ? 28.180 26.570 -14.570 1.000 15.516 446 PRO B O 1
ATOM 968 N N . TYR B 1 43 ? 27.579 24.503 -15.295 1.000 15.818 447 TYR B N 1
ATOM 969 C CA . TYR B 1 43 ? 27.622 23.907 -13.971 1.000 16.001 447 TYR B CA 1
ATOM 970 C C . TYR B 1 43 ? 28.961 23.267 -13.619 1.000 14.958 447 TYR B C 1
ATOM 971 O O . TYR B 1 43 ? 29.116 22.844 -12.477 1.000 16.418 447 TYR B O 1
ATOM 980 N N . GLN B 1 44 ? 29.921 23.192 -14.543 1.000 15.145 448 GLN B N 1
ATOM 981 C CA A GLN B 1 44 ? 31.074 22.306 -14.376 0.500 15.870 448 GLN B CA 1
ATOM 982 C CA B GLN B 1 44 ? 31.064 22.294 -14.371 0.500 16.067 448 GLN B CA 1
ATOM 983 C C . GLN B 1 44 ? 31.877 22.617 -13.107 1.000 14.776 448 GLN B C 1
ATOM 984 O O . GLN B 1 44 ? 32.083 21.753 -12.234 1.000 15.162 448 GLN B O 1
ATOM 995 N N . LYS B 1 45 ? 32.384 23.848 -12.993 1.000 14.452 449 LYS B N 1
ATOM 996 C CA . LYS B 1 45 ? 33.248 24.200 -11.871 1.000 13.518 449 LYS B CA 1
ATOM 997 C C . LYS B 1 45 ? 32.478 24.190 -10.549 1.000 12.719 449 LYS B C 1
ATOM 998 O O . LYS B 1 45 ? 33.015 23.799 -9.507 1.000 13.292 449 LYS B O 1
ATOM 1004 N N . GLN B 1 46 ? 31.191 24.577 -10.579 1.000 12.515 450 GLN B N 1
ATOM 1005 C CA . GLN B 1 46 ? 30.378 24.521 -9.384 1.000 12.722 450 GLN B CA 1
ATOM 1006 C C . GLN B 1 46 ? 30.220 23.071 -8.919 1.000 13.074 450 GLN B C 1
ATOM 1007 O O . GLN B 1 46 ? 30.248 22.765 -7.712 1.000 12.954 450 GLN B O 1
ATOM 1013 N N . CYS B 1 47 ? 29.943 22.191 -9.891 1.000 13.024 451 CYS B N 1
ATOM 1014 C CA . CYS B 1 47 ? 29.803 20.773 -9.595 1.000 13.429 451 CYS B CA 1
ATOM 1015 C C . CYS B 1 47 ? 31.089 20.212 -8.964 1.000 13.266 451 CYS B C 1
ATOM 1016 O O . CYS B 1 47 ? 31.022 19.454 -8.005 1.000 13.500 451 CYS B O 1
ATOM 1019 N N . ASP B 1 48 ? 32.233 20.557 -9.559 1.000 13.935 452 ASP B N 1
ATOM 1020 C CA . ASP B 1 48 ? 33.512 20.088 -9.025 1.000 14.385 452 ASP B CA 1
ATOM 1021 C C . ASP B 1 48 ? 33.613 20.459 -7.549 1.000 14.039 452 ASP B C 1
ATOM 1022 O O . ASP B 1 48 ? 34.066 19.672 -6.712 1.000 13.330 452 ASP B O 1
ATOM 1027 N N . GLN B 1 49 ? 33.274 21.718 -7.248 1.000 13.829 453 GLN B N 1
ATOM 1028 C CA . GLN B 1 49 ? 33.335 22.226 -5.892 1.000 13.701 453 GLN B CA 1
ATOM 1029 C C . GLN B 1 49 ? 32.413 21.467 -4.961 1.000 13.828 453 GLN B C 1
ATOM 1030 O O . GLN B 1 49 ? 32.742 21.117 -3.851 1.000 14.244 453 GLN B O 1
ATOM 1036 N N . PHE B 1 50 ? 31.160 21.234 -5.440 1.000 14.130 454 PHE B N 1
ATOM 1037 C CA . PHE B 1 50 ? 30.191 20.520 -4.650 1.000 13.745 454 PHE B CA 1
ATOM 1038 C C . PHE B 1 50 ? 30.685 19.117 -4.292 1.000 14.153 454 PHE B C 1
ATOM 1039 O O . PHE B 1 50 ? 30.545 18.677 -3.170 1.000 14.927 454 PHE B O 1
ATOM 1047 N N . VAL B 1 51 ? 31.180 18.396 -5.295 1.000 14.481 455 VAL B N 1
ATOM 1048 C CA . VAL B 1 51 ? 31.629 17.025 -5.119 1.000 14.120 455 VAL B CA 1
ATOM 1049 C C . VAL B 1 51 ? 32.787 17.024 -4.129 1.000 14.978 455 VAL B C 1
ATOM 1050 O O . VAL B 1 51 ? 32.813 16.204 -3.218 1.000 15.456 455 VAL B O 1
ATOM 1054 N N . ALA B 1 52 ? 33.658 18.027 -4.249 1.000 15.547 456 ALA B N 1
ATOM 1055 C CA . ALA B 1 52 ? 34.811 18.052 -3.350 1.000 17.053 456 ALA B CA 1
ATOM 1056 C C . ALA B 1 52 ? 34.328 18.237 -1.913 1.000 16.785 456 ALA B C 1
ATOM 1057 O O . ALA B 1 52 ? 34.861 17.632 -0.981 1.000 18.621 456 ALA B O 1
ATOM 1059 N N . GLU B 1 53 ? 33.363 19.132 -1.710 1.000 15.536 457 GLU B N 1
ATOM 1060 C CA A GLU B 1 53 ? 32.933 19.506 -0.376 0.500 15.891 457 GLU B CA 1
ATOM 1061 C CA B GLU B 1 53 ? 32.929 19.497 -0.378 0.500 16.076 457 GLU B CA 1
ATOM 1062 C C . GLU B 1 53 ? 32.040 18.424 0.245 1.000 16.591 457 GLU B C 1
ATOM 1063 O O . GLU B 1 53 ? 32.003 18.307 1.463 1.000 19.802 457 GLU B O 1
ATOM 1074 N N . TYR B 1 54 ? 31.281 17.651 -0.590 1.000 15.700 458 TYR B N 1
ATOM 1075 C CA . TYR B 1 54 ? 30.327 16.687 -0.074 1.000 15.901 458 TYR B CA 1
ATOM 1076 C C . TYR B 1 54 ? 30.624 15.229 -0.412 1.000 17.125 458 TYR B C 1
ATOM 1077 O O . TYR B 1 54 ? 29.882 14.354 -0.023 1.000 20.293 458 TYR B O 1
ATOM 1086 N N . GLU B 1 55 ? 31.801 14.916 -0.988 1.000 18.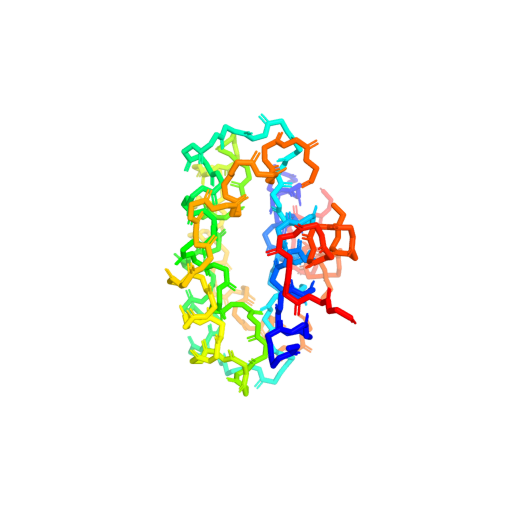108 459 GLU B N 1
ATOM 1087 C CA . GLU B 1 55 ? 32.027 13.584 -1.509 1.000 18.042 459 GLU B CA 1
ATOM 1088 C C . GLU B 1 55 ? 31.849 12.512 -0.421 1.000 17.451 459 GLU B C 1
ATOM 1089 O O . GLU B 1 55 ? 31.254 11.457 -0.707 1.000 19.940 459 GLU B O 1
ATOM 1095 N N . PRO B 1 56 ? 32.390 12.654 0.831 1.000 19.187 460 PRO B N 1
ATOM 1096 C CA . PRO B 1 56 ? 32.207 11.585 1.813 1.000 19.023 460 PRO B CA 1
ATOM 1097 C C . PRO B 1 56 ? 30.735 11.209 2.047 1.000 19.299 460 PRO B C 1
ATOM 1098 O O . PRO B 1 56 ? 30.408 10.034 2.054 1.000 20.014 460 PRO B O 1
ATOM 1102 N N . VAL B 1 57 ? 29.927 12.214 2.346 1.000 19.439 461 VAL B N 1
ATOM 1103 C CA A VAL B 1 57 ? 28.513 11.953 2.661 0.500 18.862 461 VAL B CA 1
ATOM 1104 C CA B VAL B 1 57 ? 28.525 11.942 2.663 0.500 18.609 461 VAL B CA 1
ATOM 1105 C C . VAL B 1 57 ? 27.792 11.500 1.401 1.000 17.569 461 VAL B C 1
ATOM 1106 O O . VAL B 1 57 ? 26.833 10.724 1.498 1.000 18.640 461 VAL B O 1
ATOM 1113 N N . LEU B 1 58 ? 28.220 11.977 0.233 1.000 17.521 462 LEU B N 1
ATOM 1114 C CA . LEU B 1 58 ? 27.593 11.498 -1.004 1.000 17.131 462 LEU B CA 1
ATOM 1115 C C . LEU B 1 58 ? 27.746 9.999 -1.172 1.000 17.608 462 LEU B C 1
ATOM 1116 O O . LEU B 1 58 ? 26.807 9.283 -1.547 1.000 17.354 462 LEU B O 1
ATOM 1121 N N . ILE B 1 59 ? 28.978 9.501 -0.957 1.000 17.777 463 ILE B N 1
ATOM 1122 C CA . ILE B 1 59 ? 29.176 8.065 -1.136 1.000 18.200 463 ILE B CA 1
ATOM 1123 C C . ILE B 1 59 ? 28.337 7.254 -0.146 1.000 18.753 463 ILE B C 1
ATOM 1124 O O . ILE B 1 59 ? 27.780 6.225 -0.530 1.000 19.256 463 ILE B O 1
ATOM 1129 N N . GLU B 1 60 ? 28.296 7.686 1.115 1.000 19.351 464 GLU B N 1
ATOM 1130 C CA . GLU B 1 60 ? 27.569 7.048 2.193 1.000 20.234 464 GLU B CA 1
ATOM 1131 C C . GLU B 1 60 ? 26.085 6.926 1.837 1.000 19.762 464 GLU B C 1
ATOM 1132 O O . GLU B 1 60 ? 25.485 5.883 2.085 1.000 20.179 464 GLU B O 1
ATOM 1138 N N . ILE B 1 61 ? 25.511 7.974 1.258 1.000 18.457 465 ILE B N 1
ATOM 1139 C CA A ILE B 1 61 ? 24.076 7.947 1.005 0.500 17.627 465 ILE B CA 1
ATOM 1140 C CA B ILE B 1 61 ? 24.073 7.942 1.006 0.500 18.199 465 ILE B CA 1
ATOM 1141 C C . ILE B 1 61 ? 23.762 7.283 -0.335 1.000 16.940 465 ILE B C 1
ATOM 1142 O O . ILE B 1 61 ? 22.728 6.596 -0.436 1.000 17.978 465 ILE B O 1
ATOM 1151 N N . LEU B 1 62 ? 24.570 7.541 -1.363 1.000 16.920 466 LEU B N 1
ATOM 1152 C CA . LEU B 1 62 ? 24.241 7.077 -2.718 1.000 16.420 466 LEU B CA 1
ATOM 1153 C C . LEU B 1 62 ? 24.211 5.550 -2.830 1.000 16.918 466 LEU B C 1
ATOM 1154 O O . LEU B 1 62 ? 23.532 4.986 -3.691 1.000 18.835 466 LEU B O 1
ATOM 1159 N N . VAL B 1 63 ? 24.971 4.857 -1.986 1.000 18.539 467 VAL B N 1
ATOM 1160 C CA . VAL B 1 63 ? 24.943 3.407 -1.987 1.000 19.206 467 VAL B CA 1
ATOM 1161 C C . VAL B 1 63 ? 23.568 2.925 -1.509 1.000 20.405 467 VAL B C 1
ATOM 1162 O O . VAL B 1 63 ? 23.185 1.821 -1.877 1.000 22.839 467 VAL B O 1
ATOM 1166 N N . GLU B 1 64 ? 22.820 3.764 -0.756 1.000 19.482 468 GLU B N 1
ATOM 1167 C CA . GLU B 1 64 ? 21.511 3.413 -0.198 1.000 19.357 468 GLU B CA 1
ATOM 1168 C C . GLU B 1 64 ? 20.389 3.886 -1.113 1.000 17.958 468 GLU B C 1
ATOM 1169 O O . GLU B 1 64 ? 19.397 3.189 -1.266 1.000 20.203 468 GLU B O 1
ATOM 1175 N N . VAL B 1 65 ? 20.532 5.070 -1.712 1.000 16.309 469 VAL B N 1
ATOM 1176 C CA . VAL B 1 65 ? 19.421 5.737 -2.386 1.000 16.437 469 VAL B CA 1
ATOM 1177 C C . VAL B 1 65 ? 19.971 6.768 -3.368 1.000 16.067 469 VAL B C 1
ATOM 1178 O O . VAL B 1 65 ? 20.910 7.485 -3.028 1.000 16.854 469 VAL B O 1
ATOM 1190 N N . ASP B 1 67 ? 17.662 8.907 -5.341 1.000 15.005 471 ASP B N 1
ATOM 1191 C CA . ASP B 1 67 ? 16.676 9.922 -5.659 1.000 14.921 471 ASP B CA 1
ATOM 1192 C C . ASP B 1 67 ? 17.258 11.316 -5.430 1.000 13.986 471 ASP B C 1
ATOM 1193 O O . ASP B 1 67 ? 17.567 11.636 -4.289 1.000 13.223 471 ASP B O 1
ATOM 1198 N N . PRO B 1 68 ? 17.381 12.192 -6.449 1.000 14.780 472 PRO B N 1
ATOM 1199 C CA . PRO B 1 68 ? 18.044 13.491 -6.271 1.000 14.867 472 PRO B CA 1
ATOM 1200 C C . PRO B 1 68 ? 17.432 14.377 -5.196 1.000 15.739 472 PRO B C 1
ATOM 1201 O O . PRO B 1 68 ? 18.133 14.929 -4.352 1.000 16.101 472 PRO B O 1
ATOM 1205 N N . SER B 1 69 ? 16.093 14.550 -5.186 1.000 15.567 473 SER B N 1
ATOM 1206 C CA . SER B 1 69 ? 15.523 15.425 -4.171 1.000 16.324 473 SER B CA 1
ATOM 1207 C C . SER B 1 69 ? 15.815 14.923 -2.763 1.000 15.476 473 SER B C 1
ATOM 1208 O O . SER B 1 69 ? 16.138 15.734 -1.896 1.000 15.731 473 SER B O 1
ATOM 1211 N N . PHE B 1 70 ? 15.698 13.606 -2.531 1.000 14.978 474 PHE B N 1
ATOM 1212 C CA . PHE B 1 70 ? 15.867 13.043 -1.211 1.000 13.709 474 PHE B CA 1
ATOM 1213 C C . PHE B 1 70 ? 17.349 13.162 -0.811 1.000 13.881 474 PHE B C 1
ATOM 1214 O O . PHE B 1 70 ? 17.661 13.560 0.306 1.000 14.226 474 PHE B O 1
ATOM 1222 N N . VAL B 1 71 ? 18.210 12.775 -1.730 1.000 14.035 475 VAL B N 1
ATOM 1223 C CA . VAL B 1 71 ? 19.656 12.778 -1.404 1.000 13.659 475 VAL B CA 1
ATOM 1224 C C . VAL B 1 71 ? 20.087 14.189 -1.036 1.000 14.146 475 VAL B C 1
ATOM 1225 O O . VAL B 1 71 ? 20.818 14.404 -0.048 1.000 14.666 475 VAL B O 1
ATOM 1229 N N . CYS B 1 72 ? 19.703 15.160 -1.868 1.000 14.512 476 CYS B N 1
ATOM 1230 C CA . CYS B 1 72 ? 20.219 16.513 -1.701 1.000 14.912 476 CYS B CA 1
ATOM 1231 C C . CYS B 1 72 ? 19.688 17.121 -0.399 1.000 15.191 476 CYS B C 1
ATOM 1232 O O . CYS B 1 72 ? 20.351 17.957 0.224 1.000 16.199 476 CYS B O 1
ATOM 1235 N N . LEU B 1 73 ? 18.422 16.820 -0.037 1.000 15.209 477 LEU B N 1
ATOM 1236 C CA . LEU B 1 73 ? 17.866 17.186 1.245 1.000 16.273 477 LEU B CA 1
ATOM 1237 C C . LEU B 1 73 ? 18.689 16.540 2.366 1.000 16.520 477 LEU B C 1
ATOM 1238 O O . LEU B 1 73 ? 19.074 17.208 3.336 1.000 19.437 477 LEU B O 1
ATOM 1243 N N . LYS B 1 74 ? 18.928 15.235 2.268 1.000 17.173 478 LYS B N 1
ATOM 1244 C CA . LYS B 1 74 ? 19.448 14.522 3.423 1.000 17.449 478 LYS B CA 1
ATOM 1245 C C . LYS B 1 74 ? 20.878 14.990 3.729 1.000 18.450 478 LYS B C 1
ATOM 1246 O O . LYS B 1 74 ? 21.241 15.081 4.907 1.000 19.539 478 LYS B O 1
ATOM 1252 N N . ILE B 1 75 ? 21.671 15.285 2.687 1.000 18.124 479 ILE B N 1
ATOM 1253 C CA . ILE B 1 75 ? 23.074 15.707 2.914 1.000 18.419 479 ILE B CA 1
ATOM 1254 C C . ILE B 1 75 ? 23.134 17.196 3.280 1.000 18.656 479 ILE B C 1
ATOM 1255 O O . ILE B 1 75 ? 24.208 17.709 3.629 1.000 20.587 479 ILE B O 1
ATOM 1260 N N . GLY B 1 76 ? 21.989 17.913 3.187 1.000 18.697 480 GLY B N 1
ATOM 1261 C CA . GLY B 1 76 ? 21.883 19.302 3.601 1.000 18.934 480 GLY B CA 1
ATOM 1262 C C . GLY B 1 76 ? 22.230 20.288 2.484 1.000 20.224 480 GLY B C 1
ATOM 1263 O O . GLY B 1 76 ? 22.324 21.489 2.756 1.000 24.758 480 GLY B O 1
ATOM 1264 N N . ALA B 1 77 ? 22.322 19.816 1.223 1.000 19.589 481 ALA B N 1
ATOM 1265 C CA . ALA B 1 77 ? 22.606 20.687 0.089 1.000 19.812 481 ALA B CA 1
ATOM 1266 C C . ALA B 1 77 ? 21.376 21.502 -0.274 1.000 18.708 481 ALA B C 1
ATOM 1267 O O . ALA B 1 77 ? 21.483 22.613 -0.761 1.000 20.346 481 ALA B O 1
ATOM 1269 N N . CYS B 1 78 ? 20.193 20.901 -0.091 1.000 19.810 482 CYS B N 1
ATOM 1270 C CA . CYS B 1 78 ? 18.890 21.507 -0.404 1.000 22.418 482 CYS B CA 1
ATOM 1271 C C . CYS B 1 78 ? 18.099 21.745 0.880 1.000 28.711 482 CYS B C 1
ATOM 1272 O O . CYS B 1 78 ? 18.319 21.071 1.879 1.000 35.852 482 CYS B O 1
ATOM 1275 N N . PRO B 1 79 ? 17.115 22.672 0.933 1.000 36.197 483 PRO B N 1
ATOM 1276 C CA . PRO B 1 79 ? 16.789 23.571 -0.182 1.000 39.152 483 PRO B CA 1
ATOM 1277 C C . PRO B 1 79 ? 17.781 24.717 -0.386 1.000 37.682 483 PRO B C 1
ATOM 1278 O O . PRO B 1 79 ? 18.080 25.328 0.665 1.000 44.922 483 PRO B O 1
#

Foldseek 3Di:
DVCLVVQLQLLVQCVPPPDLQDALVRVLVCLVVSLVPDPPVCNVVSVVVCVVQVVVCSVCSNPHHRVVSCVVSPVDD/DVCLVVQLVQLVQCVVPPDLQDDLVRVLVCLCCSLVVDPPVCNVVSVVVCVVQVVLCSVCSNPHHRVVSCVVSPVHD

Organism: Homo sapiens (NCBI:txid9606)

Secondary structure (DSSP, 8-state):
-TTHHHHHHHHHHHHHHS-TT--HHHHHHHHHHHGGGS-GGGHHHHHHHHHHHHHHHHHHHTT--HHHHHHHTTS--/-TTHHHHHHHHHHHHHHS-TT--HHHHHHHHHHHGGGS-GGGHHHHHHHHHHHHHHHHHHHTT--HHHHHHHTT---

Solvent-accessible surface area: 8570 Å² total

Nearest PDB structur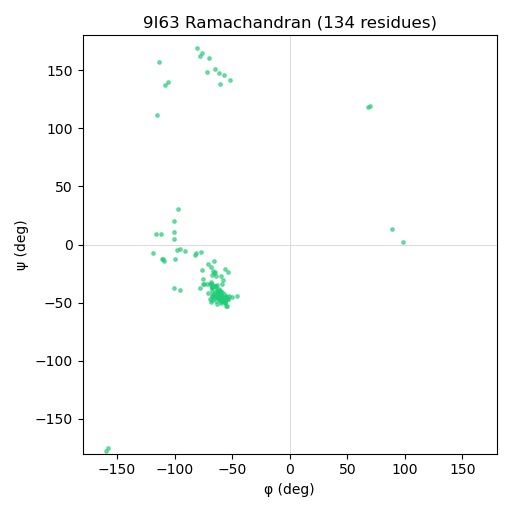es (foldseek):
  3bqp-assembly1_A  TM=1.005E+00  e=2.156E-10  Homo sapiens
  2r1q-assembly1_A-2  TM=9.980E-01  e=5.414E-10  Homo sapiens
  2r0r-assembly1_A  TM=1.009E+00  e=7.647E-10  Homo sapiens
  2gtg-assembly1_A  TM=7.948E-01  e=1.705E-03  Homo sapiens
  1l9l-assembly1_A  TM=8.292E-01  e=1.206E-01  Homo sapiens

InterPro domains:
  IPR003119 Saposin A-type domain [PF02199] (23-54)
  IPR003119 Saposin A-type domain [PF02199] (492-524)
  IPR003119 Saposin A-type domain [PS51110] (18-58)
  IPR003119 Saposin A-type domain [PS51110] (488-524)
  IPR003119 Saposin A-type domain [SM00162] (21-54)
  IPR003119 Saposin A-type domain [SM00162] (491-524)
  IPR007856 Saposin-like type B, region 1 [PF05184] (62-98)
  IPR007856 Saposin-like type B, region 1 [PF05184] (314-350)
  IPR007856 Saposin-like type B, region 1 [PF05184] (408-444)
  IPR008138 Saposin B type, region 2 [PF03489] (106-138)
  IPR008138 Saposin B type, region 2 [PF03489] (239-271)
  IPR008138 Saposin B type, region 2 [PF03489] (356-388)
  IPR008138 Saposin B type, region 2 [PF03489] (449-482)
  IPR008139 Saposin B type domain [PS50015] (59-142)
  IPR008139 Saposin B type domain [PS50015] (194-275)
  IPR008139 Saposin B type domain [PS50015] (311-392)
  IPR008139 Saposin B type domain [PS50015] (405-486)
  IPR008139 Saposin B type domain [SM00741] (61-138)
  IPR008139 Saposin B type domain [SM00741] (196-271)
  IPR008139 Saposin B type domain [SM00741] (313-388)

B-factor: mean 22.04, std 9.76, range [11.35, 70.65]

Radius of gyration: 16.64 Å; Cα contacts (8 Å, |Δi|>4): 177; chains: 2; bounding box: 22×34×45 Å

Sequence (154 aa):
GGFCEEVCKKLVGYLDRNLEKNSTKQEILAALLEKGCSFLPDPYQQKQCDQFVAEEYEPVVLIIEEIILVEVDPSFVCLKIGACPGGFCEEVCKKLVGYLDRNLEKNSTKQEILLAALEKGCSFLPDPYQQKQCDQFVAEEYEPVVLIEIILVEVDPSFVCLKIGACP